Protein AF-X1MNA0-F1 (afdb_monomer_lite)

Radius of gyration: 17.25 Å; chains: 1; bounding box: 44×32×38 Å

pLDDT: mean 88.06, std 8.6, range [57.03, 96.62]

Organism: NCBI:txid412755

Structure (mmCIF, N/CA/C/O backbone):
data_AF-X1MNA0-F1
#
_entry.id   AF-X1MNA0-F1
#
loop_
_atom_site.group_PDB
_atom_site.id
_atom_site.type_symbol
_atom_site.label_atom_id
_atom_site.label_alt_id
_atom_site.label_comp_id
_atom_site.label_asym_id
_atom_site.label_entity_id
_atom_site.label_seq_id
_atom_site.pdbx_PDB_ins_code
_atom_site.Cartn_x
_atom_site.Cartn_y
_atom_site.Cartn_z
_atom_site.occupancy
_atom_site.B_iso_or_equiv
_atom_site.auth_seq_id
_atom_site.auth_comp_id
_atom_site.auth_asym_id
_atom_site.auth_atom_id
_atom_site.pdbx_PDB_model_num
ATOM 1 N N . MET A 1 1 ? -21.944 0.833 -2.658 1.00 59.06 1 MET A N 1
ATOM 2 C CA . MET A 1 1 ? -21.662 2.248 -2.988 1.00 59.06 1 MET A CA 1
ATOM 3 C C . MET A 1 1 ? -20.840 2.967 -1.916 1.00 59.06 1 MET A C 1
ATOM 5 O O . MET A 1 1 ? -20.115 3.876 -2.281 1.00 59.06 1 MET A O 1
ATOM 9 N N . GLU A 1 2 ? -20.836 2.520 -0.654 1.00 77.00 2 GLU A N 1
ATOM 10 C CA . GLU A 1 2 ? -20.104 3.185 0.448 1.00 77.00 2 GLU A CA 1
ATOM 11 C C . GLU A 1 2 ? -18.565 3.111 0.386 1.00 77.00 2 GLU A C 1
ATOM 13 O O . GLU A 1 2 ? -17.884 3.963 0.949 1.00 77.00 2 GLU A O 1
ATOM 18 N N . ILE A 1 3 ? -17.983 2.115 -0.292 1.00 81.88 3 ILE A N 1
ATOM 19 C CA . ILE A 1 3 ? -16.520 1.926 -0.283 1.00 81.88 3 ILE A CA 1
ATOM 20 C C . ILE A 1 3 ? -15.773 2.997 -1.091 1.00 81.88 3 ILE A C 1
ATOM 22 O O . ILE A 1 3 ? -14.659 3.369 -0.741 1.00 81.88 3 ILE A O 1
ATOM 26 N N . ILE A 1 4 ? -16.398 3.530 -2.147 1.00 88.12 4 ILE A N 1
ATOM 27 C CA . ILE A 1 4 ? -15.798 4.537 -3.032 1.00 88.12 4 ILE A CA 1
ATOM 28 C C . ILE A 1 4 ? -15.450 5.823 -2.261 1.00 88.12 4 ILE A C 1
ATOM 30 O O . ILE A 1 4 ? -14.284 6.220 -2.297 1.00 88.12 4 ILE A O 1
ATOM 34 N N . PRO A 1 5 ? -16.384 6.469 -1.528 1.00 90.44 5 PRO A N 1
ATOM 35 C CA . PRO A 1 5 ? -16.053 7.669 -0.761 1.00 90.44 5 PR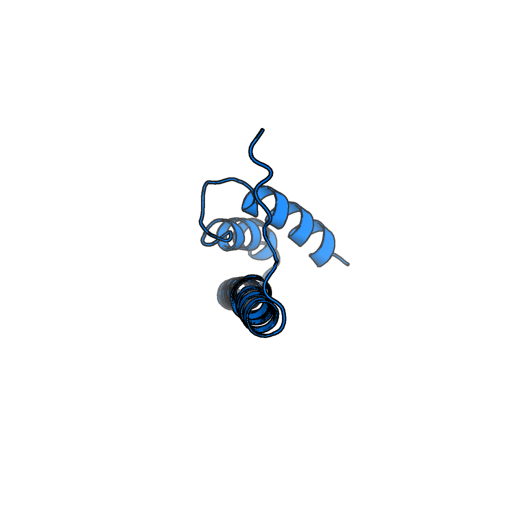O A CA 1
ATOM 36 C C . PRO A 1 5 ? -15.064 7.388 0.377 1.00 90.44 5 PRO A C 1
ATOM 38 O O . PRO A 1 5 ? -14.183 8.208 0.623 1.00 90.44 5 PRO A O 1
ATOM 41 N N . ILE A 1 6 ? -15.143 6.220 1.026 1.00 90.25 6 ILE A N 1
ATOM 42 C CA . ILE A 1 6 ? -14.181 5.813 2.065 1.00 90.25 6 ILE A CA 1
ATOM 43 C C . ILE A 1 6 ? -12.765 5.753 1.486 1.00 90.25 6 ILE A C 1
ATOM 45 O O . ILE A 1 6 ? -11.839 6.324 2.055 1.00 90.25 6 ILE A O 1
ATOM 49 N N . MET A 1 7 ? -12.599 5.132 0.318 1.00 88.81 7 MET A N 1
ATOM 50 C CA . MET A 1 7 ? -11.302 5.041 -0.349 1.00 88.81 7 MET A CA 1
ATOM 51 C C . MET A 1 7 ? -10.800 6.383 -0.873 1.00 88.81 7 MET A C 1
ATOM 53 O O . MET A 1 7 ? -9.599 6.639 -0.810 1.00 88.81 7 MET A O 1
ATOM 57 N N . ALA A 1 8 ? -11.690 7.260 -1.340 1.00 89.44 8 ALA A N 1
ATOM 58 C CA . ALA A 1 8 ? -11.310 8.614 -1.730 1.00 89.44 8 ALA A CA 1
ATOM 59 C C . ALA A 1 8 ? -10.690 9.378 -0.548 1.00 89.44 8 ALA A C 1
ATOM 61 O O . ALA A 1 8 ? -9.622 9.970 -0.693 1.00 89.44 8 ALA A O 1
ATOM 62 N N . ILE A 1 9 ? -11.310 9.294 0.634 1.00 89.56 9 ILE A N 1
ATOM 63 C CA . ILE A 1 9 ? -10.789 9.899 1.866 1.00 89.56 9 ILE A CA 1
ATOM 64 C C . ILE A 1 9 ? -9.445 9.265 2.238 1.00 89.56 9 ILE A C 1
ATOM 66 O O . ILE A 1 9 ? -8.454 9.976 2.387 1.00 89.56 9 ILE A O 1
ATOM 70 N N . THR A 1 10 ? -9.376 7.936 2.325 1.00 88.62 10 THR A N 1
ATOM 71 C CA . THR A 1 10 ? -8.147 7.203 2.672 1.00 88.62 10 THR A CA 1
ATOM 72 C C . THR A 1 10 ? -6.972 7.542 1.748 1.00 88.62 10 THR A C 1
ATOM 74 O O . THR A 1 10 ? -5.840 7.690 2.216 1.00 88.62 10 THR A O 1
ATOM 77 N N . ASN A 1 11 ? -7.220 7.720 0.448 1.00 86.88 11 ASN A N 1
ATOM 78 C CA . ASN A 1 11 ? -6.178 8.064 -0.518 1.00 86.88 11 ASN A CA 1
ATOM 79 C C . ASN A 1 11 ? -5.618 9.475 -0.299 1.00 86.88 11 ASN A C 1
ATOM 81 O O . ASN A 1 11 ? -4.408 9.650 -0.399 1.00 86.88 11 ASN A O 1
ATOM 85 N N . ILE A 1 12 ? -6.450 10.458 0.068 1.00 88.06 12 ILE A N 1
ATOM 86 C CA . ILE A 1 12 ? -5.976 11.815 0.402 1.00 88.06 12 ILE A CA 1
ATOM 87 C C . ILE A 1 12 ? -4.944 11.756 1.538 1.00 88.06 12 ILE A C 1
ATOM 89 O O . ILE A 1 12 ? -3.884 12.372 1.441 1.00 88.06 12 ILE A O 1
ATOM 93 N N . PHE A 1 13 ? -5.211 10.965 2.581 1.00 83.31 13 PHE A N 1
ATOM 94 C CA . PHE A 1 13 ? -4.282 10.796 3.703 1.00 83.31 13 PHE A CA 1
ATOM 95 C C . PHE A 1 13 ? -3.046 9.964 3.346 1.00 83.31 13 PHE A C 1
ATOM 97 O O . PHE A 1 13 ? -1.973 10.208 3.885 1.00 83.31 13 PHE A O 1
ATOM 104 N N . THR A 1 14 ? -3.172 9.023 2.412 1.00 80.38 14 THR A N 1
ATOM 105 C CA . THR A 1 14 ? -2.049 8.205 1.924 1.00 80.38 14 THR A CA 1
ATOM 106 C C . THR A 1 14 ? -1.015 9.037 1.153 1.00 80.38 14 THR A C 1
ATOM 108 O O . THR A 1 14 ? 0.168 8.702 1.160 1.00 80.38 14 THR A O 1
ATOM 111 N N . PHE A 1 15 ? -1.431 10.138 0.517 1.00 77.56 15 PHE A N 1
ATOM 112 C CA . PHE A 1 15 ? -0.515 11.072 -0.149 1.00 77.56 15 PHE A CA 1
ATOM 113 C C . PHE A 1 15 ? 0.225 12.007 0.810 1.00 77.56 15 PHE A C 1
ATOM 115 O O . PHE A 1 15 ? 1.172 12.674 0.388 1.00 77.56 15 PHE A O 1
ATOM 122 N N . LEU A 1 16 ? -0.165 12.068 2.088 1.00 78.25 16 LEU A N 1
ATOM 123 C CA . LEU A 1 16 ? 0.641 12.782 3.068 1.00 78.25 16 LEU A CA 1
ATOM 124 C C . LEU A 1 16 ? 1.992 12.056 3.190 1.00 78.25 16 LEU A C 1
ATOM 126 O O . LEU A 1 16 ? 2.006 10.840 3.405 1.00 78.25 16 LEU A O 1
ATOM 130 N N . PRO A 1 17 ? 3.135 12.763 3.098 1.00 70.75 17 PRO A N 1
ATOM 131 C CA . PRO A 1 17 ? 4.471 12.163 3.131 1.00 70.75 17 PRO A CA 1
ATOM 132 C C . PRO A 1 17 ? 4.877 11.737 4.556 1.00 70.75 17 PRO A C 1
ATOM 134 O O . PRO A 1 17 ? 5.997 11.962 4.998 1.00 70.75 17 PRO A O 1
ATOM 137 N N . ILE A 1 18 ? 3.939 11.155 5.302 1.00 76.75 18 ILE A N 1
ATOM 138 C CA . ILE A 1 18 ? 4.093 10.682 6.680 1.00 76.75 18 ILE A CA 1
ATOM 139 C C . ILE A 1 18 ? 4.468 9.191 6.676 1.00 76.75 18 ILE A C 1
ATOM 141 O O . ILE A 1 18 ? 5.055 8.695 7.632 1.00 76.75 18 ILE A O 1
ATOM 145 N N . SER A 1 19 ? 4.160 8.468 5.591 1.00 80.75 19 SER A N 1
ATOM 146 C CA . SER A 1 19 ? 4.417 7.029 5.460 1.00 80.75 19 SER A CA 1
ATOM 147 C C . SER A 1 19 ? 4.846 6.625 4.052 1.00 80.75 19 SER A C 1
ATOM 149 O O . SER A 1 19 ? 4.388 7.199 3.065 1.00 80.75 19 SER A O 1
ATOM 151 N N . ILE A 1 20 ? 5.663 5.575 3.948 1.00 78.69 20 ILE A N 1
ATOM 152 C CA . ILE A 1 20 ? 6.044 4.968 2.668 1.00 78.69 20 ILE A CA 1
ATOM 153 C C . ILE A 1 20 ? 4.858 4.152 2.146 1.00 78.69 20 ILE A C 1
ATOM 155 O O . ILE A 1 20 ? 4.352 3.278 2.849 1.00 78.69 20 ILE A O 1
ATOM 159 N N . SER A 1 21 ? 4.416 4.410 0.911 1.00 79.75 21 SER A N 1
ATOM 160 C CA . SER A 1 21 ? 3.306 3.697 0.238 1.00 79.75 21 SER A CA 1
ATOM 161 C C . SER A 1 21 ? 1.947 3.713 0.966 1.00 79.75 21 SER A C 1
ATOM 163 O O . SER A 1 21 ? 1.062 2.918 0.645 1.00 79.75 21 SER A O 1
ATOM 165 N N . GLY A 1 22 ? 1.768 4.602 1.949 1.00 81.44 22 GLY A N 1
ATOM 166 C CA . GLY A 1 22 ? 0.556 4.646 2.773 1.00 81.44 22 GLY A CA 1
ATOM 167 C C . GLY A 1 22 ? 0.493 3.613 3.893 1.00 81.44 22 GLY A C 1
ATOM 168 O O . GLY A 1 22 ? -0.576 3.423 4.465 1.00 81.44 22 GLY A O 1
ATOM 169 N N . LEU A 1 23 ? 1.595 2.916 4.194 1.00 83.62 23 LEU A N 1
ATOM 170 C CA . LEU A 1 23 ? 1.627 1.912 5.259 1.00 83.62 23 LEU A CA 1
ATOM 171 C C . LEU A 1 23 ? 1.483 2.559 6.641 1.00 83.62 23 LEU A C 1
ATOM 173 O O . LEU A 1 23 ? 2.154 3.533 6.970 1.00 83.62 23 LEU A O 1
ATOM 177 N N . GLY A 1 24 ? 0.597 2.010 7.460 1.00 85.94 24 GLY A N 1
ATOM 178 C CA . GLY A 1 24 ? 0.190 2.538 8.759 1.00 85.94 24 GLY A CA 1
ATOM 179 C C . GLY A 1 24 ? -0.898 3.612 8.659 1.00 85.94 24 GLY A C 1
ATOM 180 O O . GLY A 1 24 ? -1.869 3.567 9.413 1.00 85.94 24 GLY A O 1
ATOM 181 N N . THR A 1 25 ? -0.781 4.564 7.727 1.00 90.69 25 THR A N 1
ATOM 182 C CA . THR A 1 25 ? -1.774 5.644 7.563 1.00 90.69 25 THR A CA 1
ATOM 183 C C . THR A 1 25 ? -3.080 5.134 6.957 1.00 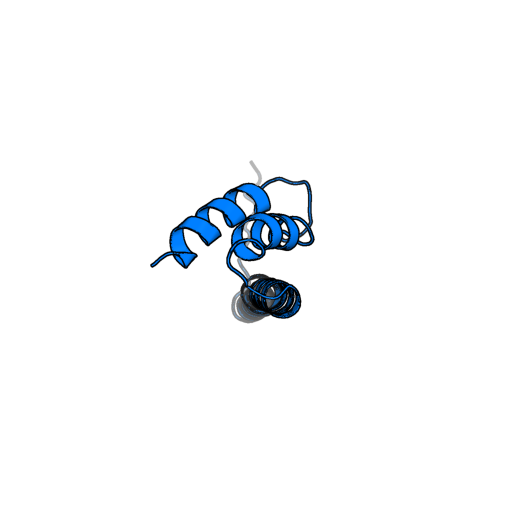90.69 25 THR A C 1
ATOM 185 O O . THR A 1 25 ? -4.156 5.453 7.465 1.00 90.69 25 THR A O 1
ATOM 188 N N . ARG A 1 26 ? -3.010 4.285 5.927 1.00 90.50 26 ARG A N 1
ATOM 189 C CA . ARG A 1 26 ? -4.185 3.658 5.309 1.00 90.50 26 ARG A CA 1
ATOM 190 C C . ARG A 1 26 ? -4.938 2.782 6.305 1.00 90.50 26 ARG A C 1
ATOM 192 O O . ARG A 1 26 ? -6.154 2.895 6.420 1.00 90.50 26 ARG A O 1
ATOM 199 N N . GLU A 1 27 ? -4.222 1.951 7.051 1.00 92.19 27 GLU A N 1
ATOM 200 C CA . GLU A 1 27 ? -4.770 1.066 8.075 1.00 92.19 27 GLU A CA 1
ATOM 201 C C . GLU A 1 27 ? -5.445 1.869 9.187 1.00 92.19 27 GLU A C 1
ATOM 203 O O . GLU A 1 27 ? -6.550 1.517 9.595 1.00 92.19 27 GLU A O 1
ATOM 208 N N . ALA A 1 28 ? -4.832 2.967 9.642 1.00 91.44 28 ALA A N 1
ATOM 209 C CA . ALA A 1 28 ? -5.403 3.823 10.678 1.00 91.44 28 ALA A CA 1
ATOM 210 C C . ALA A 1 28 ? -6.714 4.483 10.223 1.00 91.44 28 ALA A C 1
ATOM 212 O O . ALA A 1 28 ? -7.709 4.431 10.947 1.00 91.44 28 ALA A O 1
ATOM 213 N N . ILE A 1 29 ? -6.747 5.052 9.012 1.00 92.75 29 ILE A N 1
ATOM 214 C CA . ILE A 1 29 ? -7.951 5.706 8.479 1.00 92.75 29 ILE A CA 1
ATOM 215 C C . ILE A 1 29 ? -9.055 4.683 8.197 1.00 92.75 29 ILE A C 1
ATOM 217 O O . ILE A 1 29 ? -10.207 4.900 8.574 1.00 92.75 29 ILE A O 1
ATOM 221 N N . LEU A 1 30 ? -8.724 3.540 7.590 1.00 92.69 30 LEU A N 1
ATOM 222 C CA . LEU A 1 30 ? -9.704 2.482 7.348 1.00 92.69 30 LEU A CA 1
ATOM 223 C C . LEU A 1 30 ? -10.239 1.906 8.658 1.00 92.69 30 LEU A C 1
ATOM 225 O O . LEU A 1 30 ? -11.441 1.698 8.766 1.00 92.69 30 LEU A O 1
ATOM 229 N N . SER A 1 31 ? -9.390 1.715 9.669 1.00 93.75 31 SER A N 1
ATOM 230 C CA . SER A 1 31 ? -9.822 1.278 11.001 1.00 93.75 31 SER A CA 1
ATOM 231 C C . SER A 1 31 ? -10.762 2.296 11.639 1.00 93.75 31 SER A C 1
ATOM 233 O O . SER A 1 31 ? -11.837 1.929 12.107 1.00 93.75 31 SER A O 1
ATOM 235 N N . PHE A 1 32 ? -10.419 3.583 11.579 1.00 93.06 32 PHE A N 1
ATOM 236 C CA . PHE A 1 32 ? -11.265 4.660 12.091 1.00 93.06 32 PHE A CA 1
ATOM 237 C C . PHE A 1 32 ? -12.646 4.697 11.415 1.00 93.06 32 PHE A C 1
ATOM 239 O O . PHE A 1 32 ? -13.661 4.902 12.080 1.00 93.06 32 PHE A O 1
ATOM 246 N N . LEU A 1 33 ? -12.707 4.459 10.102 1.00 91.75 33 LEU A N 1
ATOM 247 C CA . LEU A 1 33 ? -13.955 4.508 9.338 1.00 91.75 33 LEU A CA 1
ATOM 248 C C . LEU A 1 33 ? -14.758 3.197 9.397 1.00 91.75 33 LEU A C 1
ATOM 250 O O . LEU A 1 33 ? -15.988 3.241 9.387 1.00 91.75 33 LEU A O 1
ATOM 254 N N . LEU A 1 34 ? -14.116 2.031 9.441 1.00 92.88 34 LEU A N 1
ATOM 255 C CA . LEU A 1 34 ? -14.777 0.736 9.242 1.00 92.88 34 LEU A CA 1
ATOM 256 C C . LEU A 1 34 ? -14.984 -0.068 10.531 1.00 92.88 34 LEU A C 1
ATOM 258 O O . LEU A 1 34 ? -15.963 -0.813 10.597 1.00 92.88 34 LEU A O 1
ATOM 262 N N . LEU A 1 35 ? -14.164 0.120 11.575 1.00 94.38 35 LEU A N 1
ATOM 263 C CA . LEU A 1 35 ? -14.400 -0.538 12.871 1.00 94.38 35 LEU A CA 1
ATOM 264 C C . LEU A 1 35 ? -15.780 -0.182 13.460 1.00 94.38 35 LEU A C 1
ATOM 266 O O . LEU A 1 35 ? -16.500 -1.103 13.846 1.00 94.38 35 LEU A O 1
ATOM 270 N N . PRO A 1 36 ? -16.243 1.092 13.457 1.00 93.94 36 PRO A N 1
ATOM 271 C CA . PRO A 1 36 ? -17.584 1.436 13.949 1.00 93.94 36 PRO A CA 1
ATOM 272 C C . PRO A 1 36 ? -18.725 0.817 13.129 1.00 93.94 36 PRO A C 1
ATOM 274 O O . PRO A 1 36 ? -19.869 0.798 13.572 1.00 93.94 36 PRO A O 1
ATOM 277 N N . ARG A 1 37 ? -18.424 0.320 11.923 1.00 91.75 37 ARG A N 1
ATOM 278 C CA . ARG A 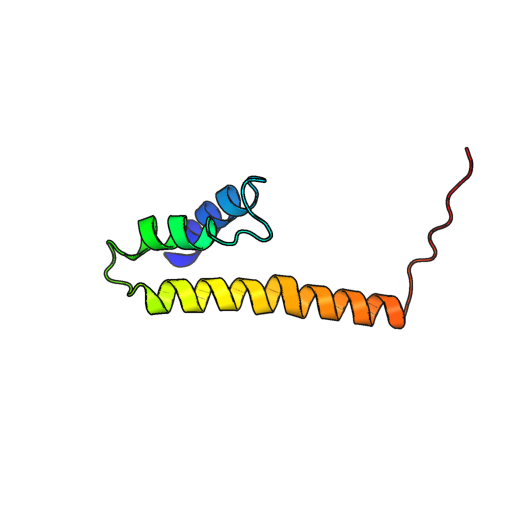1 37 ? -19.366 -0.354 11.020 1.00 91.75 37 ARG A CA 1
ATOM 279 C C . ARG A 1 37 ? -19.342 -1.880 11.183 1.00 91.75 37 ARG A C 1
ATOM 281 O O . ARG A 1 37 ? -19.962 -2.579 10.390 1.00 91.75 37 ARG A O 1
ATOM 288 N N . GLY A 1 38 ? -18.629 -2.392 12.190 1.00 93.56 38 GLY A N 1
ATOM 289 C CA . GLY A 1 38 ? -18.552 -3.819 12.505 1.00 93.56 38 GLY A CA 1
ATOM 290 C C . GLY A 1 38 ? -17.595 -4.618 11.618 1.00 93.56 38 GLY A C 1
ATOM 291 O O . GLY A 1 38 ? -17.603 -5.845 11.671 1.00 93.56 38 GLY A O 1
ATOM 292 N N . ILE A 1 39 ? -16.766 -3.956 10.805 1.00 94.56 39 ILE A N 1
ATOM 293 C CA . ILE A 1 39 ? -15.734 -4.637 10.020 1.00 94.56 39 ILE A CA 1
ATOM 294 C C . ILE A 1 39 ? -14.583 -5.025 10.954 1.00 94.56 39 ILE A C 1
ATOM 296 O O . ILE A 1 39 ? -14.046 -4.178 11.663 1.00 94.56 39 ILE A O 1
ATOM 300 N N . SER A 1 40 ? -14.185 -6.297 10.933 1.00 96.56 40 SER A N 1
ATOM 301 C CA . SER A 1 40 ? -13.057 -6.804 11.723 1.00 96.56 40 SER A CA 1
ATOM 302 C C . SER A 1 40 ? -11.733 -6.163 11.311 1.00 96.56 40 SER A C 1
ATOM 304 O O . SER A 1 40 ? -11.492 -5.953 10.119 1.00 96.56 40 SER A O 1
ATOM 306 N N . LEU A 1 41 ? -10.833 -5.971 12.277 1.00 94.69 41 LEU A N 1
ATOM 307 C CA . LEU A 1 41 ? -9.489 -5.463 12.020 1.00 94.69 41 LEU A CA 1
ATOM 308 C C . LEU A 1 41 ? -8.706 -6.358 11.043 1.00 94.69 41 LEU A C 1
ATOM 310 O O . LEU A 1 41 ? -8.049 -5.818 10.157 1.00 94.69 41 LEU A O 1
ATOM 314 N N . GLU A 1 42 ? -8.821 -7.693 11.127 1.00 96.00 42 GLU A N 1
ATOM 315 C CA . GLU A 1 42 ? -8.142 -8.587 10.174 1.00 96.00 42 GLU A CA 1
ATOM 316 C C . GLU A 1 42 ? -8.520 -8.290 8.722 1.00 96.00 42 GLU A C 1
ATOM 318 O O . GLU A 1 42 ? -7.642 -8.226 7.865 1.00 96.00 42 GLU A O 1
ATOM 323 N N . LEU A 1 43 ? -9.805 -8.054 8.443 1.00 95.25 43 LEU A N 1
ATOM 324 C CA . LEU A 1 43 ? -10.269 -7.751 7.088 1.00 95.25 43 LEU A CA 1
ATOM 325 C C . LEU A 1 43 ? -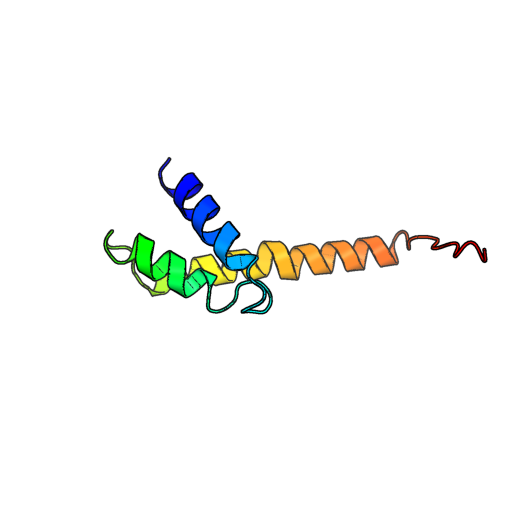9.719 -6.410 6.579 1.00 95.25 43 LEU A C 1
ATOM 327 O O . LEU A 1 43 ? -9.363 -6.291 5.409 1.00 95.25 43 LEU A O 1
ATOM 331 N N . ILE A 1 44 ? -9.608 -5.412 7.457 1.00 94.44 44 ILE A N 1
ATOM 332 C CA . ILE A 1 44 ? -9.043 -4.096 7.123 1.00 94.44 44 ILE A CA 1
ATOM 333 C C . ILE A 1 44 ? -7.558 -4.218 6.782 1.00 94.44 44 ILE A C 1
ATOM 335 O O . ILE A 1 44 ? -7.099 -3.654 5.787 1.00 94.44 44 ILE A O 1
ATOM 339 N N . LEU A 1 45 ? -6.811 -4.968 7.594 1.00 94.69 45 LEU A N 1
ATOM 340 C CA . LEU A 1 45 ? -5.387 -5.206 7.379 1.00 94.69 45 LEU A CA 1
ATOM 341 C C . LEU A 1 45 ? -5.142 -6.024 6.107 1.00 94.69 45 LEU A C 1
ATOM 343 O O . LEU A 1 45 ? -4.269 -5.667 5.318 1.00 94.69 45 LEU A O 1
ATOM 347 N N . ALA A 1 46 ? -5.944 -7.067 5.870 1.00 95.50 46 ALA A N 1
ATOM 348 C CA . ALA A 1 46 ? -5.876 -7.877 4.657 1.00 95.50 46 ALA A CA 1
ATOM 349 C C . ALA A 1 46 ? -6.117 -7.026 3.402 1.00 95.50 46 ALA A C 1
ATOM 351 O O . ALA A 1 46 ? -5.330 -7.082 2.460 1.00 95.50 46 ALA A O 1
ATOM 352 N N . TYR A 1 47 ? -7.143 -6.172 3.424 1.00 92.50 47 TYR A N 1
ATOM 353 C CA . TYR A 1 47 ? -7.422 -5.249 2.328 1.00 92.50 47 TYR A CA 1
ATOM 354 C C . TYR A 1 47 ? -6.283 -4.241 2.110 1.00 92.50 47 TYR A C 1
ATOM 356 O O . TYR A 1 47 ? -5.858 -4.014 0.980 1.00 92.50 47 TYR A O 1
ATOM 364 N N . SER A 1 48 ? -5.739 -3.650 3.180 1.00 91.38 48 SER A N 1
ATOM 365 C CA . SER A 1 48 ? -4.606 -2.721 3.065 1.00 91.38 48 SER A CA 1
ATOM 366 C C . SER A 1 48 ? -3.376 -3.381 2.430 1.00 91.38 48 SER A C 1
ATOM 368 O O . SER A 1 48 ? -2.721 -2.790 1.565 1.00 91.38 48 SER A O 1
ATOM 370 N N . LEU A 1 49 ? -3.089 -4.625 2.824 1.00 92.81 49 LEU A N 1
ATOM 371 C CA . LEU A 1 49 ? -2.004 -5.423 2.262 1.00 92.81 49 LEU A CA 1
ATOM 372 C C . LEU A 1 49 ? -2.244 -5.742 0.782 1.00 92.81 49 LEU A C 1
ATOM 374 O O . LEU A 1 49 ? -1.319 -5.638 -0.021 1.00 92.81 49 LEU A O 1
ATOM 378 N N . GLU A 1 50 ? -3.473 -6.077 0.398 1.00 93.31 50 GLU A N 1
ATOM 379 C CA . GLU A 1 50 ? -3.836 -6.310 -1.001 1.00 93.31 50 GLU A CA 1
ATOM 380 C C . GLU A 1 50 ? -3.573 -5.067 -1.862 1.00 93.31 50 GLU A C 1
ATOM 382 O O . GLU A 1 50 ? -2.934 -5.163 -2.910 1.00 93.31 50 GLU A O 1
ATOM 387 N N . VAL A 1 51 ? -3.963 -3.877 -1.387 1.00 90.75 51 VAL A N 1
ATOM 388 C CA . VAL A 1 51 ? -3.688 -2.616 -2.094 1.00 90.75 51 VAL A CA 1
ATOM 389 C C . VAL A 1 51 ? -2.178 -2.394 -2.257 1.00 90.75 51 VAL A C 1
ATOM 391 O O . VAL A 1 51 ? -1.737 -1.969 -3.327 1.00 90.75 51 VAL A O 1
ATOM 394 N N . LEU A 1 52 ? -1.365 -2.707 -1.240 1.00 91.19 52 LEU A N 1
ATOM 395 C CA . LEU A 1 52 ? 0.096 -2.651 -1.355 1.00 91.19 52 LEU A CA 1
ATOM 396 C C . LEU A 1 52 ? 0.611 -3.601 -2.448 1.00 91.19 52 LEU A C 1
ATOM 398 O O . LEU A 1 52 ? 1.369 -3.191 -3.330 1.00 91.19 52 LEU A O 1
ATOM 402 N N . LEU A 1 53 ? 0.203 -4.867 -2.394 1.00 94.38 53 LEU A N 1
ATOM 403 C CA . LEU A 1 53 ? 0.688 -5.901 -3.303 1.00 94.38 53 LEU A CA 1
ATOM 404 C C . LEU A 1 53 ? 0.291 -5.618 -4.754 1.00 94.38 53 LEU A C 1
ATOM 406 O O . LEU A 1 53 ? 1.120 -5.743 -5.652 1.00 94.38 53 LEU A O 1
ATOM 410 N N . VAL A 1 54 ? -0.946 -5.195 -4.998 1.00 94.00 54 VAL A N 1
ATOM 411 C CA . VAL A 1 54 ? -1.445 -4.972 -6.359 1.00 94.00 54 VAL A CA 1
ATOM 412 C C . VAL A 1 54 ? -0.893 -3.672 -6.946 1.00 94.00 54 VAL A C 1
ATOM 414 O O . VAL A 1 54 ? -0.319 -3.677 -8.033 1.00 94.00 54 VAL A O 1
ATOM 417 N N . PHE A 1 55 ? -1.023 -2.546 -6.244 1.00 89.19 55 PHE A N 1
ATOM 418 C CA . PHE A 1 55 ? -0.680 -1.255 -6.848 1.00 89.19 55 PHE A CA 1
ATOM 419 C C . PHE A 1 55 ? 0.811 -0.934 -6.788 1.00 89.19 55 PHE A C 1
ATOM 421 O O . PHE A 1 55 ? 1.336 -0.338 -7.726 1.00 89.19 55 PHE A O 1
ATOM 428 N N . PHE A 1 56 ? 1.505 -1.332 -5.720 1.00 89.81 56 PHE A N 1
ATOM 429 C CA . PHE A 1 56 ? 2.915 -0.984 -5.542 1.00 89.81 56 PHE A CA 1
ATOM 430 C C . PHE A 1 56 ? 3.833 -2.110 -5.998 1.00 89.81 56 PHE A C 1
ATOM 432 O O . PHE A 1 56 ? 4.730 -1.868 -6.803 1.00 89.81 56 PHE A O 1
ATOM 439 N N . VAL A 1 57 ? 3.607 -3.342 -5.532 1.00 93.25 57 VAL A N 1
ATOM 440 C CA . VAL A 1 57 ? 4.488 -4.464 -5.893 1.00 93.25 57 VAL A CA 1
ATOM 441 C C . VAL A 1 57 ? 4.251 -4.891 -7.338 1.00 93.25 57 VAL A C 1
ATOM 443 O O . VAL A 1 57 ? 5.179 -4.832 -8.141 1.00 93.25 57 VAL A O 1
ATOM 446 N N . ALA A 1 58 ? 3.024 -5.265 -7.708 1.00 95.50 58 ALA A N 1
ATOM 447 C CA . ALA A 1 58 ? 2.741 -5.698 -9.074 1.00 95.50 58 ALA A CA 1
ATOM 448 C C . ALA A 1 58 ? 2.896 -4.544 -10.077 1.00 95.50 58 ALA A C 1
ATOM 450 O O . ALA A 1 58 ? 3.531 -4.730 -11.112 1.00 95.50 58 ALA A O 1
ATOM 451 N N . GLY A 1 59 ? 2.429 -3.335 -9.741 1.00 93.69 59 GLY A N 1
ATOM 452 C CA . GLY A 1 59 ? 2.676 -2.136 -10.552 1.00 93.69 59 GLY A CA 1
ATOM 453 C C . GLY A 1 59 ? 4.169 -1.844 -10.764 1.00 93.69 59 GLY A C 1
ATOM 454 O O . GLY A 1 59 ? 4.602 -1.595 -11.890 1.00 93.69 59 GLY A O 1
ATOM 455 N N . GLY A 1 60 ? 4.982 -1.953 -9.709 1.00 93.31 60 GLY A N 1
ATOM 456 C CA . GLY A 1 60 ? 6.436 -1.809 -9.791 1.00 93.31 60 GLY A CA 1
ATOM 457 C C . GLY A 1 60 ? 7.088 -2.882 -10.663 1.00 93.31 60 GLY A C 1
ATOM 458 O O . GLY A 1 60 ? 7.892 -2.558 -11.535 1.00 93.31 60 GLY A O 1
ATOM 459 N N . LEU A 1 61 ? 6.699 -4.150 -10.495 1.00 96.62 61 LEU A N 1
ATOM 460 C CA . LEU A 1 61 ? 7.180 -5.261 -11.321 1.00 96.62 61 LEU A CA 1
ATOM 461 C C . LEU A 1 61 ? 6.819 -5.075 -12.796 1.00 96.62 61 LEU A C 1
ATOM 463 O O . LEU A 1 61 ? 7.667 -5.284 -13.660 1.00 96.62 61 LEU A O 1
ATOM 467 N N . MET A 1 62 ? 5.597 -4.630 -13.096 1.00 95.75 62 MET A N 1
ATOM 468 C CA . MET A 1 62 ? 5.196 -4.286 -14.461 1.00 95.75 62 MET A CA 1
ATOM 469 C C . MET A 1 62 ? 6.075 -3.173 -15.038 1.00 95.75 62 MET A C 1
ATOM 471 O O . MET A 1 62 ? 6.501 -3.272 -16.187 1.00 95.75 62 MET A O 1
ATOM 475 N N . GLY A 1 63 ? 6.395 -2.148 -14.243 1.00 93.56 63 GLY A N 1
ATOM 476 C CA . GLY A 1 63 ? 7.329 -1.091 -14.631 1.00 93.56 63 GLY A CA 1
ATOM 477 C C . GLY A 1 63 ? 8.735 -1.618 -14.929 1.00 93.56 63 GLY A C 1
ATOM 478 O O . GLY A 1 63 ? 9.329 -1.245 -15.937 1.00 93.56 63 GLY A O 1
ATOM 479 N N . VAL A 1 64 ? 9.243 -2.539 -14.106 1.00 95.00 64 VAL A N 1
ATOM 480 C CA . VAL A 1 64 ? 10.538 -3.206 -14.320 1.00 95.00 64 VAL A CA 1
ATOM 481 C C . VAL A 1 64 ? 10.529 -4.023 -15.613 1.00 95.00 64 VAL A C 1
ATOM 483 O O . VAL A 1 64 ? 11.441 -3.896 -16.427 1.00 95.00 64 VAL A O 1
ATOM 486 N N . VAL A 1 65 ? 9.487 -4.825 -15.845 1.00 96.31 65 VAL A N 1
ATOM 487 C CA . VAL A 1 65 ? 9.333 -5.597 -17.088 1.00 96.31 65 VAL A CA 1
ATOM 488 C C . VAL A 1 65 ? 9.280 -4.661 -18.296 1.00 96.31 65 VAL A C 1
ATOM 490 O O . VAL A 1 65 ? 9.993 -4.883 -19.273 1.00 96.31 65 VAL A O 1
ATOM 493 N N . ALA A 1 66 ? 8.498 -3.583 -18.224 1.00 94.62 66 ALA A N 1
ATOM 494 C CA . ALA A 1 66 ? 8.421 -2.587 -19.288 1.00 94.62 66 ALA A CA 1
ATOM 495 C C . ALA A 1 66 ? 9.785 -1.930 -19.559 1.00 94.62 66 ALA A C 1
ATOM 497 O O . ALA A 1 66 ? 10.160 -1.766 -20.719 1.00 94.62 66 ALA A O 1
ATOM 498 N N . TRP A 1 67 ? 10.551 -1.623 -18.508 1.00 94.31 67 TRP A N 1
ATOM 499 C CA . TRP A 1 67 ? 11.897 -1.064 -18.621 1.00 94.31 67 TRP A CA 1
ATOM 500 C C . TRP A 1 67 ? 12.873 -2.014 -19.321 1.00 94.31 67 TRP A C 1
ATOM 502 O O . TRP A 1 67 ? 13.650 -1.575 -20.163 1.00 94.31 67 TRP A O 1
ATOM 512 N N . PHE A 1 68 ? 12.819 -3.315 -19.024 1.00 95.00 68 PHE A N 1
ATOM 513 C CA . PHE A 1 68 ? 13.660 -4.305 -19.703 1.00 95.00 68 PHE A CA 1
ATOM 514 C C . PHE A 1 68 ? 13.262 -4.531 -21.167 1.00 95.00 68 PHE A C 1
ATOM 516 O O . PHE A 1 68 ? 14.133 -4.773 -21.998 1.00 95.00 68 PHE A O 1
ATOM 523 N N . LEU A 1 69 ? 11.968 -4.448 -21.495 1.00 95.44 69 LEU A N 1
ATOM 524 C CA . LEU A 1 69 ? 11.479 -4.630 -22.867 1.00 95.44 69 LEU A CA 1
ATOM 525 C C . LEU A 1 69 ? 11.742 -3.412 -23.755 1.00 95.44 69 LEU A C 1
ATOM 527 O O . LEU A 1 69 ? 12.077 -3.556 -24.930 1.00 95.44 69 LEU A O 1
ATOM 531 N N . LYS A 1 70 ? 11.551 -2.208 -23.216 1.00 92.75 70 LYS A N 1
ATOM 532 C CA . LYS A 1 70 ? 11.744 -0.955 -23.940 1.00 92.75 70 LYS A CA 1
ATOM 533 C C . LYS A 1 70 ? 12.195 0.129 -22.961 1.00 92.75 70 LYS A C 1
ATOM 535 O O . LYS A 1 70 ? 11.356 0.900 -22.483 1.00 92.75 70 LYS A O 1
ATOM 540 N N . PRO A 1 71 ? 13.502 0.203 -22.661 1.00 88.38 71 PRO A N 1
ATOM 541 C CA . PRO A 1 71 ? 14.011 1.245 -21.788 1.00 88.38 71 PRO A CA 1
ATOM 542 C C . PRO A 1 71 ? 13.735 2.612 -22.417 1.00 88.38 71 PRO A C 1
ATOM 544 O O . PRO A 1 71 ? 13.769 2.777 -23.641 1.00 88.38 71 PRO A O 1
ATOM 547 N N . VAL A 1 72 ? 13.431 3.600 -21.577 1.00 86.44 72 VAL A N 1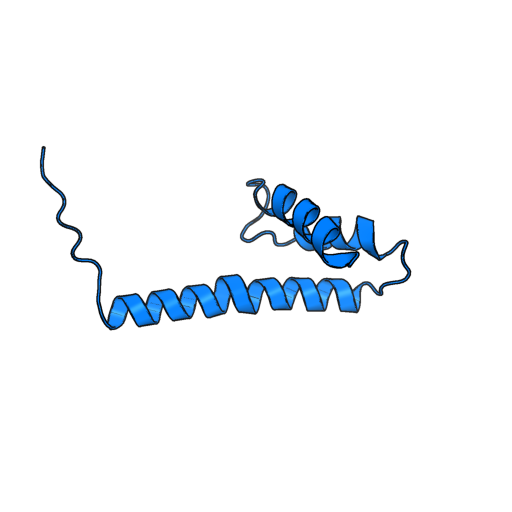
ATOM 548 C CA . VAL A 1 72 ? 13.239 4.974 -22.048 1.00 86.44 72 VAL A CA 1
ATOM 549 C C . VAL A 1 72 ? 14.592 5.505 -22.514 1.00 86.44 72 VAL A C 1
ATOM 551 O O . VAL A 1 72 ? 15.558 5.496 -21.753 1.00 86.44 72 VAL A O 1
ATOM 554 N N . ASP A 1 73 ? 14.661 5.986 -23.754 1.00 83.50 73 ASP A N 1
ATOM 555 C CA . ASP A 1 73 ? 15.855 6.634 -24.299 1.00 83.50 73 ASP A CA 1
ATOM 556 C C . ASP A 1 73 ? 15.929 8.075 -23.765 1.00 83.50 73 ASP A C 1
ATOM 558 O O . ASP A 1 73 ? 15.416 9.024 -24.366 1.00 83.50 73 ASP A O 1
ATOM 562 N N . ILE A 1 74 ? 16.472 8.232 -22.553 1.00 81.12 74 ILE A N 1
ATOM 563 C CA . ILE A 1 74 ? 16.571 9.531 -21.877 1.00 81.12 74 ILE A CA 1
ATOM 564 C C . ILE A 1 74 ? 17.714 10.336 -22.512 1.00 81.12 74 ILE A C 1
ATOM 566 O O . ILE A 1 74 ? 18.851 10.328 -22.039 1.00 81.12 74 ILE A O 1
ATOM 570 N N . LYS A 1 75 ? 17.421 11.069 -23.591 1.00 78.75 75 LYS A N 1
ATOM 571 C CA . LYS A 1 75 ? 18.346 12.070 -24.140 1.00 78.75 75 LYS A CA 1
ATOM 572 C C . LYS A 1 75 ? 18.325 13.312 -23.256 1.00 78.75 75 LYS A C 1
ATOM 574 O O . LYS A 1 75 ? 17.464 14.175 -23.401 1.00 78.75 75 LYS A O 1
ATOM 579 N N . PHE A 1 76 ? 19.289 13.415 -22.345 1.00 71.06 76 PHE A N 1
ATOM 580 C CA . PHE A 1 76 ? 19.553 14.667 -21.643 1.00 71.06 76 PHE A CA 1
ATOM 581 C C . PHE A 1 76 ? 20.046 15.702 -22.659 1.00 71.06 76 PHE A C 1
ATOM 583 O O . PHE A 1 76 ? 21.198 15.665 -23.093 1.00 71.06 76 PHE A O 1
ATOM 590 N N . SER A 1 77 ? 19.160 16.610 -23.070 1.00 69.31 77 SER A N 1
ATOM 591 C CA . SER A 1 77 ? 19.558 17.809 -23.803 1.00 69.31 77 SER A CA 1
ATOM 592 C C . SER A 1 77 ? 20.474 18.619 -22.891 1.00 69.31 77 SER A C 1
ATOM 594 O O . SER A 1 77 ? 20.010 19.193 -21.907 1.00 69.31 77 SER A O 1
ATOM 596 N N . LYS A 1 78 ? 21.778 18.635 -23.185 1.00 64.44 78 LYS A N 1
ATOM 597 C CA . LYS A 1 78 ? 22.703 19.607 -22.597 1.00 64.44 78 LYS A CA 1
ATOM 598 C C . LYS A 1 78 ? 22.307 20.982 -23.136 1.00 64.44 78 LYS A C 1
ATOM 600 O O . LYS A 1 78 ? 22.607 21.285 -24.288 1.00 64.44 78 LYS A O 1
ATOM 605 N N . GLY A 1 79 ? 21.542 21.725 -22.340 1.00 57.03 79 GLY A N 1
ATOM 606 C CA . GLY A 1 79 ? 21.449 23.181 -22.455 1.00 57.03 79 GLY A CA 1
ATOM 607 C C . GLY A 1 79 ? 22.723 23.832 -21.944 1.00 57.03 79 GLY A C 1
ATOM 608 O O . GLY A 1 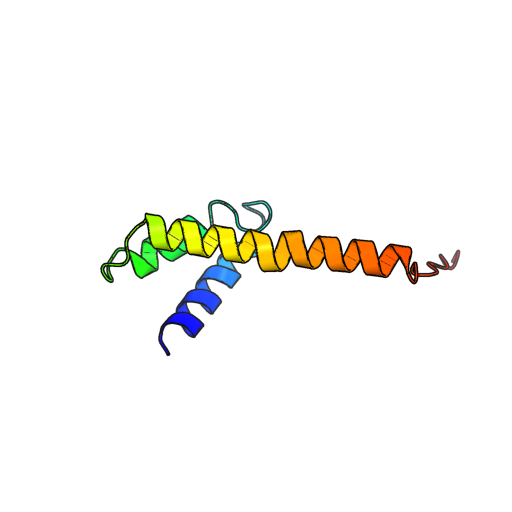79 ? 23.381 23.211 -21.075 1.00 57.03 79 GLY A O 1
#

Secondary structure (DSSP, 8-state):
-THHHHHHHHHHHHTSTTSGGGTTHHHHHHHHHHGGGT--HHHHHHHHHHHIIIIIIIHHHHHHHHHHHS---------

Sequence (79 aa):
MEIIPIMAITNIFTFLPISISGLGTREAILSFLLLPRGISLELILAYSLEVLLVFFVAGGLMGVVAWFLKPVDIKFSKG

Foldseek 3Di:
DVVVVLVVVLVVQLPPPPDDSSPPSSLVSCCVVCVVVVDDSVVSVVVVVVCCCVCPVVVVVVVVVCCVVDNDPDPDPPD